Protein AF-A0A2V7B9L6-F1 (afdb_monomer_lite)

Radius of gyration: 15.49 Å; chains: 1; bounding box: 33×44×33 Å

Structure (mmCIF, N/CA/C/O backbone):
data_AF-A0A2V7B9L6-F1
#
_entry.id   AF-A0A2V7B9L6-F1
#
loop_
_atom_site.group_PDB
_atom_site.id
_atom_site.type_symbol
_atom_site.label_atom_id
_atom_site.label_alt_id
_atom_site.label_comp_id
_atom_site.label_asym_id
_atom_site.label_entity_id
_atom_site.label_seq_id
_atom_site.pdbx_PDB_ins_code
_atom_site.Cartn_x
_atom_site.Cartn_y
_atom_site.Cartn_z
_atom_site.occupancy
_atom_site.B_iso_or_equiv
_atom_site.auth_seq_id
_atom_site.auth_comp_id
_atom_site.auth_asym_id
_atom_site.auth_atom_id
_atom_site.pdbx_PDB_model_num
ATOM 1 N N . MET A 1 1 ? 7.028 14.643 16.635 1.00 31.17 1 MET A N 1
ATOM 2 C CA . MET A 1 1 ? 6.546 16.015 16.358 1.00 31.17 1 MET A CA 1
ATOM 3 C C . MET A 1 1 ? 5.562 15.912 15.204 1.00 31.17 1 MET A C 1
ATOM 5 O O . MET A 1 1 ? 5.960 15.459 14.144 1.00 31.17 1 MET A O 1
ATOM 9 N N . VAL A 1 2 ? 4.278 16.209 15.433 1.00 27.73 2 VAL A N 1
ATOM 10 C CA . VAL A 1 2 ? 3.244 16.197 14.384 1.00 27.73 2 VAL A CA 1
ATOM 11 C C . VAL A 1 2 ? 3.430 17.450 13.542 1.00 27.73 2 VAL A C 1
ATOM 13 O O . VAL A 1 2 ? 3.158 18.556 14.004 1.00 27.73 2 VAL A O 1
ATOM 16 N N . THR A 1 3 ? 3.926 17.295 12.322 1.00 33.50 3 THR A N 1
ATOM 17 C CA . THR A 1 3 ? 4.026 18.402 11.372 1.00 33.50 3 THR A CA 1
ATOM 18 C C . THR A 1 3 ? 2.700 18.470 10.628 1.00 33.50 3 THR A C 1
ATOM 20 O O . THR A 1 3 ? 2.475 17.746 9.663 1.00 33.50 3 THR A O 1
ATOM 23 N N . SER A 1 4 ? 1.777 19.305 11.106 1.00 33.12 4 SER A N 1
ATOM 24 C CA . SER A 1 4 ? 0.535 19.605 10.396 1.00 33.12 4 SER A CA 1
ATOM 25 C C . SER A 1 4 ? 0.874 20.290 9.071 1.00 33.12 4 SER A C 1
ATOM 27 O O . SER A 1 4 ? 1.157 21.489 9.044 1.00 33.12 4 SER A O 1
ATOM 29 N N . LYS A 1 5 ? 0.884 19.537 7.972 1.00 43.19 5 LYS A N 1
ATOM 30 C CA . LYS A 1 5 ? 0.908 20.108 6.629 1.00 43.19 5 LYS A CA 1
ATOM 31 C C . LYS A 1 5 ? -0.485 19.978 6.037 1.00 43.19 5 LYS A C 1
ATOM 33 O O . LYS A 1 5 ? -1.039 18.890 5.962 1.00 43.19 5 LYS A O 1
ATOM 38 N N . THR A 1 6 ? -1.020 21.145 5.705 1.00 40.19 6 THR A N 1
ATOM 39 C CA . THR A 1 6 ? -2.166 21.445 4.848 1.00 40.19 6 THR A CA 1
ATOM 40 C C . THR A 1 6 ? -2.413 20.374 3.789 1.00 40.19 6 THR A C 1
ATOM 42 O O . THR A 1 6 ? -1.446 19.791 3.298 1.00 40.19 6 THR A O 1
ATOM 45 N N . ASP A 1 7 ? -3.678 20.196 3.382 1.00 44.94 7 ASP A N 1
ATOM 46 C CA . ASP A 1 7 ? -4.032 19.572 2.100 1.00 44.94 7 ASP A CA 1
ATOM 47 C C . ASP A 1 7 ? -2.939 19.838 1.065 1.00 44.94 7 ASP A C 1
ATOM 49 O O . ASP A 1 7 ? -2.610 21.003 0.805 1.00 44.94 7 ASP A O 1
ATOM 53 N N . ILE A 1 8 ? -2.350 18.779 0.502 1.00 55.72 8 ILE A N 1
ATOM 54 C CA . ILE A 1 8 ? -1.379 18.939 -0.578 1.00 55.72 8 ILE A CA 1
ATOM 55 C C . ILE A 1 8 ? -2.190 19.321 -1.815 1.00 55.72 8 ILE A C 1
ATOM 57 O O . ILE A 1 8 ? -2.593 18.472 -2.607 1.00 55.72 8 ILE A O 1
ATOM 61 N N . GLN A 1 9 ? -2.527 20.607 -1.923 1.00 52.62 9 GLN A N 1
ATOM 62 C CA . GLN A 1 9 ? -3.337 21.133 -3.011 1.00 52.62 9 GLN A CA 1
ATOM 63 C C . GLN A 1 9 ? -2.706 20.735 -4.349 1.00 52.62 9 GLN A C 1
ATOM 65 O O . GLN A 1 9 ? -1.541 21.030 -4.607 1.00 52.62 9 GLN A O 1
ATOM 70 N N . GLY A 1 10 ? -3.485 20.048 -5.188 1.00 58.06 10 GLY A N 1
ATOM 71 C CA . GLY A 1 10 ? -3.044 19.573 -6.500 1.00 58.06 10 GLY A CA 1
ATOM 72 C C . GLY A 1 10 ? -2.394 18.182 -6.532 1.00 58.06 10 GLY A C 1
ATOM 73 O O . GLY A 1 10 ? -1.987 17.767 -7.615 1.00 58.06 10 GLY A O 1
ATOM 74 N N . ALA A 1 11 ? -2.307 17.457 -5.411 1.00 68.69 11 ALA A N 1
ATOM 75 C CA . ALA A 1 11 ? -1.877 16.055 -5.393 1.00 68.69 11 ALA A CA 1
ATOM 76 C C . ALA A 1 11 ? -3.013 15.102 -5.801 1.00 68.69 11 ALA A C 1
ATOM 78 O O . ALA A 1 11 ? -4.164 15.299 -5.405 1.00 68.69 11 ALA A O 1
ATOM 79 N N . ASP A 1 12 ? -2.685 14.046 -6.550 1.00 75.25 12 ASP A N 1
ATOM 80 C CA . ASP A 1 12 ? -3.648 12.972 -6.812 1.00 75.25 12 ASP A CA 1
ATOM 81 C C . ASP A 1 12 ? -3.757 12.082 -5.572 1.00 75.25 12 ASP A C 1
ATOM 83 O O . ASP A 1 12 ? -2.763 11.819 -4.890 1.00 75.25 12 ASP A O 1
ATOM 87 N N . LYS A 1 13 ? -4.973 11.623 -5.274 1.00 80.12 13 LYS A N 1
ATOM 88 C CA . LYS A 1 13 ? -5.278 10.860 -4.065 1.00 80.12 13 LYS A CA 1
ATOM 89 C C . LYS A 1 13 ? -5.793 9.472 -4.414 1.00 80.12 13 LYS A C 1
ATOM 91 O O . LYS A 1 13 ? -6.747 9.330 -5.178 1.00 80.12 13 LYS A O 1
ATOM 96 N N . ILE A 1 14 ? -5.208 8.469 -3.771 1.00 86.19 14 ILE A N 1
ATOM 97 C CA . ILE A 1 14 ? -5.568 7.061 -3.911 1.00 86.19 14 ILE A CA 1
ATOM 98 C C . ILE A 1 14 ? -5.928 6.533 -2.523 1.00 86.19 14 ILE A C 1
ATOM 100 O O . ILE A 1 14 ? -5.170 6.735 -1.578 1.00 86.19 14 ILE A O 1
ATOM 104 N N . ARG A 1 15 ? -7.083 5.885 -2.375 1.00 86.00 15 ARG A N 1
ATOM 105 C CA . ARG A 1 15 ? -7.538 5.278 -1.112 1.00 86.00 15 ARG A CA 1
ATOM 106 C C . ARG A 1 15 ? -7.476 3.762 -1.212 1.00 86.00 15 ARG A C 1
ATOM 108 O O . ARG A 1 15 ? -7.571 3.236 -2.309 1.00 86.00 15 ARG A O 1
ATOM 115 N N . GLY A 1 16 ? -7.359 3.038 -0.111 1.00 87.12 16 GLY A N 1
ATOM 116 C CA . GLY A 1 16 ? -7.247 1.593 -0.195 1.00 87.12 16 GLY A CA 1
ATOM 117 C C . GLY A 1 16 ? -7.081 0.882 1.131 1.00 87.12 16 GLY A C 1
ATOM 118 O O . GLY A 1 16 ? -7.401 1.404 2.191 1.00 87.12 16 GLY A O 1
ATOM 119 N N . SER A 1 17 ? -6.563 -0.332 1.049 1.00 86.44 17 SER A N 1
ATOM 120 C CA . SER A 1 17 ? -6.174 -1.151 2.192 1.00 86.44 17 SER A CA 1
ATOM 121 C C . SER A 1 17 ? -4.930 -1.965 1.854 1.00 86.44 17 SER A C 1
ATOM 123 O O . SER A 1 17 ? -4.613 -2.176 0.679 1.00 86.44 17 SER A O 1
ATOM 125 N N . GLY A 1 18 ? -4.219 -2.410 2.884 1.00 86.00 18 GLY A N 1
ATOM 126 C CA . GLY A 1 18 ? -3.034 -3.247 2.742 1.00 86.00 18 GLY A CA 1
ATOM 127 C C . GLY A 1 18 ? -3.051 -4.430 3.700 1.00 86.00 18 GLY A C 1
ATOM 128 O O . GLY A 1 18 ? -3.570 -4.330 4.807 1.00 86.00 18 GLY A O 1
ATOM 129 N N . VAL A 1 19 ? -2.455 -5.542 3.286 1.00 87.38 19 VAL A N 1
ATOM 130 C CA . VAL A 1 19 ? -2.084 -6.657 4.164 1.00 87.38 19 VAL A CA 1
ATOM 131 C C . VAL A 1 19 ? -0.584 -6.845 4.045 1.00 87.38 19 VAL A C 1
ATOM 133 O O . VAL A 1 19 ? -0.077 -6.962 2.930 1.00 87.38 19 VAL A O 1
ATOM 136 N N . ILE A 1 20 ? 0.105 -6.871 5.181 1.00 88.00 20 ILE A N 1
ATOM 137 C CA . ILE A 1 20 ? 1.548 -7.094 5.276 1.00 88.00 20 ILE A CA 1
ATOM 138 C C . ILE A 1 20 ? 1.775 -8.392 6.045 1.00 88.00 20 ILE A C 1
ATOM 140 O O . ILE A 1 20 ? 1.179 -8.603 7.101 1.00 88.00 20 ILE A O 1
ATOM 144 N N . VAL A 1 21 ? 2.645 -9.252 5.525 1.00 89.44 21 VAL A N 1
ATOM 145 C CA . VAL A 1 21 ? 3.089 -10.490 6.166 1.00 89.44 21 VAL A CA 1
ATOM 146 C C . VAL A 1 21 ? 4.596 -10.412 6.369 1.00 89.44 21 VAL A C 1
ATOM 148 O O . VAL A 1 21 ? 5.359 -10.422 5.406 1.00 89.44 21 VAL A O 1
ATOM 151 N N . LEU A 1 22 ? 5.021 -10.348 7.627 1.00 89.50 22 LEU A N 1
ATOM 152 C CA . LEU A 1 22 ? 6.418 -10.419 8.033 1.00 89.50 22 LEU A CA 1
ATOM 153 C C . LEU A 1 22 ? 6.823 -11.888 8.198 1.00 89.50 22 LEU A C 1
ATOM 155 O O . LEU A 1 22 ? 6.256 -12.608 9.024 1.00 89.50 22 LEU A O 1
ATOM 159 N N . LYS A 1 23 ? 7.800 -12.335 7.408 1.00 90.50 23 LYS A N 1
ATOM 160 C CA . LYS A 1 23 ? 8.297 -13.716 7.402 1.00 90.50 23 LYS A CA 1
ATOM 161 C C . LYS A 1 23 ? 9.403 -13.918 8.425 1.00 90.50 23 LYS A C 1
ATOM 163 O O . LYS A 1 23 ? 10.380 -13.159 8.433 1.00 90.50 23 LYS A O 1
ATOM 168 N N . ASN A 1 24 ? 9.300 -14.995 9.206 1.00 88.75 24 ASN A N 1
ATOM 169 C CA . ASN A 1 24 ? 10.233 -15.321 10.291 1.00 88.75 24 ASN A CA 1
ATOM 170 C C . ASN A 1 24 ? 10.403 -14.146 11.272 1.00 88.75 24 ASN A C 1
ATOM 172 O O . ASN A 1 24 ? 11.525 -13.742 11.574 1.00 88.75 24 ASN A O 1
ATOM 176 N N . PHE A 1 25 ? 9.288 -13.545 11.695 1.00 86.00 25 PHE A N 1
ATOM 177 C CA . PHE A 1 25 ? 9.312 -12.379 12.573 1.00 86.00 25 PHE A CA 1
ATOM 178 C C . PHE A 1 25 ? 9.566 -12.783 14.029 1.00 86.00 25 PHE A C 1
ATOM 180 O O . PHE A 1 25 ? 8.828 -13.594 14.583 1.00 86.00 25 PHE A O 1
ATOM 187 N N . ASP A 1 26 ? 10.585 -12.197 14.658 1.00 83.38 26 ASP A N 1
ATOM 188 C CA . ASP A 1 26 ? 10.969 -12.495 16.049 1.00 83.38 26 ASP A CA 1
ATOM 189 C C . ASP A 1 26 ? 10.477 -11.457 17.077 1.00 83.38 26 ASP A C 1
ATOM 191 O O . ASP A 1 26 ? 10.794 -11.552 18.263 1.00 83.38 26 ASP A O 1
ATOM 195 N N . GLY A 1 27 ? 9.700 -10.464 16.631 1.00 77.19 27 GLY A N 1
ATOM 196 C CA . GLY A 1 27 ? 9.267 -9.319 17.438 1.00 77.19 27 GLY A CA 1
ATOM 197 C C . GLY A 1 27 ? 10.007 -8.019 17.111 1.00 77.19 27 GLY A C 1
ATOM 198 O O . GLY A 1 27 ? 9.495 -6.941 17.406 1.00 77.19 27 GLY A O 1
ATOM 199 N N . THR A 1 28 ? 11.172 -8.105 16.467 1.00 80.00 28 THR A N 1
ATOM 200 C CA . THR A 1 28 ? 11.993 -6.943 16.082 1.00 80.00 28 THR A CA 1
ATOM 201 C C . THR A 1 28 ? 12.590 -7.043 14.681 1.00 80.00 28 THR A C 1
ATOM 203 O O . THR A 1 28 ? 12.798 -6.019 14.039 1.00 80.00 28 THR A O 1
ATOM 206 N N . ASN A 1 29 ? 12.825 -8.253 14.179 1.00 85.38 29 ASN A N 1
ATOM 207 C CA . ASN A 1 29 ? 13.404 -8.515 12.867 1.00 85.38 29 ASN A CA 1
ATOM 208 C C . ASN A 1 29 ? 12.483 -9.414 12.054 1.00 85.38 29 ASN A C 1
ATOM 210 O O . ASN A 1 29 ? 11.849 -10.311 12.605 1.00 85.38 29 ASN A O 1
ATOM 214 N N . ALA A 1 30 ? 12.469 -9.213 10.738 1.00 90.75 30 ALA A N 1
ATOM 215 C CA . ALA A 1 30 ? 11.858 -10.117 9.772 1.00 90.75 30 ALA A CA 1
ATOM 216 C C . ALA A 1 30 ? 12.834 -10.378 8.621 1.00 90.75 30 ALA A C 1
ATOM 218 O O . ALA A 1 30 ? 13.625 -9.514 8.249 1.00 90.75 30 ALA A O 1
ATOM 219 N N . THR A 1 31 ? 12.753 -11.566 8.028 1.00 93.38 31 THR A N 1
ATOM 220 C CA . THR A 1 31 ? 13.563 -11.924 6.846 1.00 93.38 31 THR A CA 1
ATOM 221 C C . THR A 1 31 ? 13.001 -11.338 5.552 1.00 93.38 31 THR A C 1
ATOM 223 O O . THR A 1 31 ? 13.753 -11.020 4.631 1.00 93.38 31 THR A O 1
ATOM 226 N N . SER A 1 32 ? 11.682 -11.154 5.483 1.00 93.44 32 SER A N 1
ATOM 227 C CA . SER A 1 32 ? 11.017 -10.417 4.410 1.00 93.44 32 SER A CA 1
ATOM 228 C C . SER A 1 32 ? 9.667 -9.857 4.860 1.00 93.44 32 SER A C 1
ATOM 230 O O . SER A 1 32 ? 9.087 -10.327 5.842 1.00 93.44 32 SER A O 1
ATOM 232 N N . ALA A 1 33 ? 9.169 -8.861 4.127 1.00 91.81 33 ALA A N 1
ATOM 233 C CA . ALA A 1 33 ? 7.792 -8.382 4.182 1.00 91.81 33 ALA A CA 1
ATOM 234 C C . ALA A 1 33 ? 7.116 -8.607 2.828 1.00 91.81 33 ALA A C 1
ATOM 236 O O . ALA A 1 33 ? 7.470 -7.957 1.845 1.00 91.81 33 ALA A O 1
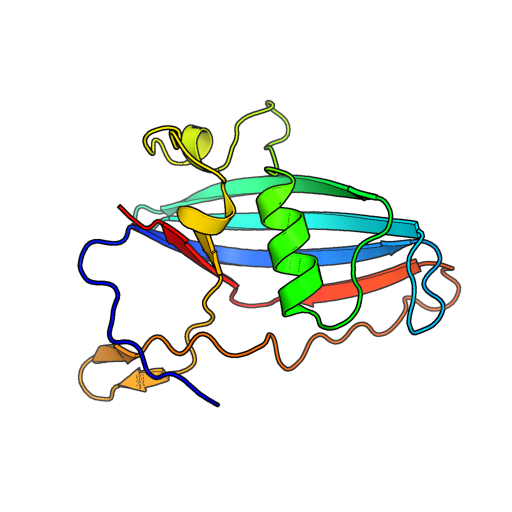ATOM 237 N N . ASP A 1 34 ? 6.116 -9.483 2.790 1.00 92.12 34 ASP A N 1
ATOM 238 C CA . ASP A 1 34 ? 5.222 -9.619 1.643 1.00 92.12 34 ASP A CA 1
ATOM 239 C C . ASP A 1 34 ? 4.021 -8.697 1.838 1.00 92.12 34 ASP A C 1
ATOM 241 O O . ASP A 1 34 ? 3.376 -8.724 2.888 1.00 92.12 34 ASP A O 1
ATOM 245 N N . ALA A 1 35 ? 3.681 -7.903 0.828 1.00 90.94 35 ALA A N 1
ATOM 246 C CA . ALA A 1 35 ? 2.549 -6.990 0.903 1.00 90.94 35 ALA A CA 1
ATOM 247 C C . ALA A 1 35 ? 1.562 -7.207 -0.242 1.00 90.94 35 ALA A C 1
ATOM 249 O O . ALA A 1 35 ? 1.944 -7.392 -1.398 1.00 90.94 35 ALA A O 1
ATOM 250 N N . 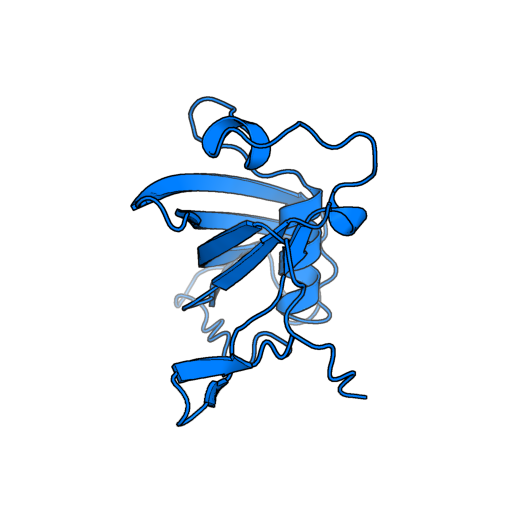THR A 1 36 ? 0.272 -7.135 0.083 1.00 93.38 36 THR A N 1
ATOM 251 C CA . THR A 1 36 ? -0.819 -7.001 -0.886 1.00 93.38 36 THR A CA 1
ATOM 252 C C . THR A 1 36 ? -1.551 -5.696 -0.621 1.00 93.38 36 THR A C 1
ATOM 254 O O . THR A 1 36 ? -2.080 -5.495 0.469 1.00 93.38 36 THR A O 1
ATOM 257 N N . LEU A 1 37 ? -1.608 -4.820 -1.620 1.00 92.12 37 LEU A N 1
ATOM 258 C CA . LEU A 1 37 ? -2.268 -3.519 -1.546 1.00 92.12 37 LEU A CA 1
ATOM 259 C C . LEU A 1 37 ? -3.466 -3.510 -2.484 1.00 92.12 37 LEU A C 1
ATOM 261 O O . LEU A 1 37 ? -3.322 -3.852 -3.651 1.00 92.12 37 LEU A O 1
ATOM 265 N N . THR A 1 38 ? -4.630 -3.084 -2.012 1.00 93.50 38 THR A N 1
ATOM 266 C CA . THR A 1 38 ? -5.793 -2.819 -2.867 1.00 93.50 38 THR A CA 1
ATOM 267 C C . THR A 1 38 ? -6.077 -1.334 -2.832 1.00 93.50 38 THR A C 1
ATOM 269 O O . THR A 1 38 ? -6.406 -0.798 -1.779 1.00 93.50 38 THR A O 1
ATOM 272 N N . LEU A 1 39 ? -5.916 -0.673 -3.973 1.00 92.06 39 LEU A N 1
ATOM 273 C CA . LEU A 1 39 ? -5.946 0.776 -4.109 1.00 92.06 39 LEU A CA 1
ATOM 274 C C . LEU A 1 39 ? -7.033 1.201 -5.099 1.00 92.06 39 LEU A C 1
ATOM 276 O O . LEU A 1 39 ? -7.247 0.528 -6.104 1.00 92.06 39 LEU A O 1
ATOM 280 N N . THR A 1 40 ? -7.664 2.340 -4.840 1.00 90.75 40 THR A N 1
ATOM 281 C CA . THR A 1 40 ? -8.777 2.904 -5.602 1.00 90.75 40 THR A CA 1
ATOM 282 C C . THR A 1 40 ? -8.609 4.417 -5.758 1.00 90.75 40 THR A C 1
ATOM 284 O O . THR A 1 40 ? -8.444 5.139 -4.770 1.00 90.75 40 THR A O 1
ATOM 287 N N . SER A 1 41 ? -8.653 4.915 -6.993 1.00 86.88 4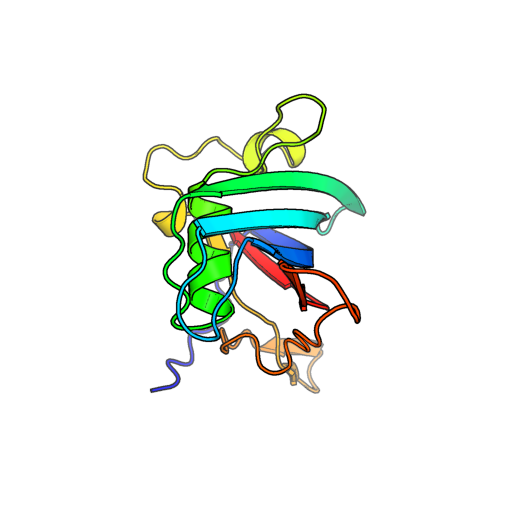1 SER A N 1
ATOM 288 C CA . SER A 1 41 ? -8.619 6.349 -7.314 1.00 86.88 41 SER A CA 1
ATOM 289 C C . SER A 1 41 ? -10.003 6.999 -7.204 1.00 86.88 41 SER A C 1
ATOM 291 O O . SER A 1 41 ? -11.030 6.333 -7.079 1.00 86.88 41 SER A O 1
ATOM 293 N N . ALA A 1 42 ? -10.045 8.334 -7.243 1.00 82.25 42 ALA A N 1
ATOM 294 C CA . ALA A 1 42 ? -11.284 9.106 -7.100 1.00 82.25 42 ALA A CA 1
ATOM 295 C C . ALA A 1 42 ? -12.328 8.847 -8.206 1.00 82.25 42 ALA A C 1
ATOM 297 O O . ALA A 1 42 ? -13.518 9.035 -7.970 1.00 82.25 42 ALA A O 1
ATOM 298 N N . ASP A 1 43 ? -11.893 8.417 -9.392 1.00 84.81 43 ASP A N 1
ATOM 299 C CA . ASP A 1 43 ? -12.756 8.044 -10.521 1.00 84.81 43 ASP A CA 1
ATOM 300 C C . ASP A 1 43 ? -13.318 6.611 -10.421 1.00 84.81 43 ASP A C 1
ATOM 302 O O . ASP A 1 43 ? -14.106 6.199 -11.270 1.00 84.81 43 ASP A O 1
ATOM 306 N N . GLY A 1 44 ? -12.945 5.864 -9.376 1.00 86.12 44 GLY A N 1
ATOM 307 C CA . GLY A 1 44 ? -13.416 4.505 -9.119 1.00 86.12 44 GLY A CA 1
ATOM 308 C C . GLY A 1 44 ? -12.556 3.397 -9.727 1.00 86.12 44 GLY A C 1
ATOM 309 O O . GLY A 1 44 ? -12.901 2.229 -9.560 1.00 86.12 44 GLY A O 1
ATOM 310 N N . THR A 1 45 ? -11.438 3.712 -10.391 1.00 90.75 45 THR A N 1
ATOM 311 C CA . THR A 1 45 ? -10.493 2.675 -10.837 1.00 90.75 45 THR A CA 1
ATOM 312 C C . THR A 1 45 ? -9.901 1.972 -9.618 1.00 90.75 45 THR A C 1
ATOM 314 O O . THR A 1 45 ? -9.387 2.638 -8.723 1.00 90.75 45 THR A O 1
ATOM 317 N N . THR A 1 46 ? -9.943 0.637 -9.580 1.00 95.06 46 THR A N 1
ATOM 318 C CA . THR A 1 46 ? -9.369 -0.184 -8.501 1.00 95.06 46 THR A CA 1
ATOM 319 C C . THR A 1 46 ? -8.300 -1.119 -9.052 1.00 95.06 46 THR A C 1
ATOM 321 O O . THR A 1 46 ? -8.502 -1.763 -10.081 1.00 95.06 46 THR A O 1
ATOM 324 N N . ALA A 1 47 ? -7.178 -1.239 -8.344 1.00 95.50 47 ALA A N 1
ATOM 325 C CA . ALA A 1 47 ? -6.094 -2.150 -8.681 1.00 95.50 47 ALA A CA 1
ATOM 326 C C . ALA A 1 47 ? -5.499 -2.807 -7.428 1.00 95.50 47 ALA A C 1
ATOM 328 O O . ALA A 1 47 ? -5.401 -2.193 -6.362 1.00 95.50 47 ALA A O 1
ATOM 329 N N . THR A 1 48 ? -5.081 -4.065 -7.576 1.00 96.50 48 THR A N 1
ATOM 330 C CA . THR A 1 48 ? -4.398 -4.824 -6.524 1.00 96.50 48 THR A CA 1
ATOM 331 C C . THR A 1 48 ? -2.936 -5.014 -6.890 1.00 96.50 48 THR A C 1
ATOM 333 O O . THR A 1 48 ? -2.627 -5.557 -7.952 1.00 96.50 48 THR A O 1
ATOM 336 N N . PHE A 1 49 ? -2.049 -4.615 -5.987 1.00 96.25 49 PHE A N 1
ATOM 337 C CA . PHE A 1 49 ? -0.604 -4.661 -6.142 1.00 96.25 49 PHE A CA 1
ATOM 338 C C . PHE A 1 49 ? 0.016 -5.620 -5.139 1.00 96.25 49 PHE A C 1
ATOM 340 O O . PHE A 1 49 ? -0.513 -5.817 -4.043 1.00 96.25 49 PHE A O 1
ATOM 347 N N . ARG A 1 50 ? 1.148 -6.209 -5.514 1.00 96.06 50 ARG A N 1
ATOM 348 C CA . ARG A 1 50 ? 1.940 -7.082 -4.654 1.00 96.06 50 ARG A CA 1
ATOM 349 C C . ARG A 1 50 ? 3.412 -6.727 -4.748 1.00 96.06 50 ARG A C 1
ATOM 351 O O . ARG A 1 50 ? 3.881 -6.285 -5.797 1.00 96.06 50 ARG A O 1
ATOM 358 N N . THR A 1 51 ? 4.125 -6.939 -3.654 1.00 94.69 51 THR A N 1
ATOM 359 C CA . THR A 1 51 ? 5.586 -6.858 -3.610 1.00 94.69 51 THR A CA 1
ATOM 360 C C . THR A 1 51 ? 6.132 -7.663 -2.438 1.00 94.69 51 THR A C 1
ATOM 362 O O . THR A 1 51 ? 5.372 -8.070 -1.557 1.00 94.69 51 THR A O 1
ATOM 365 N N . SER A 1 52 ? 7.445 -7.868 -2.449 1.00 93.75 52 SER A N 1
ATOM 366 C CA . SER A 1 52 ? 8.216 -8.466 -1.366 1.00 93.75 52 SER A CA 1
ATOM 367 C C . SER A 1 52 ? 9.446 -7.602 -1.107 1.00 93.75 52 SER A C 1
ATOM 369 O O . SER A 1 52 ? 10.225 -7.348 -2.026 1.00 93.75 52 SER A O 1
ATOM 371 N N . VAL A 1 53 ? 9.656 -7.217 0.148 1.00 93.25 53 VAL A N 1
ATOM 372 C CA . VAL A 1 53 ? 10.849 -6.494 0.606 1.00 93.25 53 VAL A CA 1
ATOM 373 C C . VAL A 1 53 ? 11.738 -7.454 1.400 1.00 93.25 53 VAL A C 1
ATOM 375 O O . VAL A 1 53 ? 11.265 -8.020 2.387 1.00 93.25 53 VAL A O 1
ATOM 378 N N . PRO A 1 54 ? 13.002 -7.685 1.009 1.00 94.38 54 PRO A N 1
ATOM 379 C CA . PRO A 1 54 ? 13.932 -8.477 1.809 1.00 94.38 54 PRO A CA 1
ATOM 380 C C . PRO A 1 54 ? 14.474 -7.667 2.997 1.00 94.38 54 PRO A C 1
ATOM 382 O O . PRO A 1 54 ? 14.894 -6.529 2.818 1.00 94.38 54 PRO A O 1
ATOM 385 N N . ASN A 1 55 ? 14.538 -8.284 4.181 1.00 93.00 55 ASN A N 1
ATOM 386 C CA . ASN A 1 55 ? 15.069 -7.706 5.429 1.00 93.00 55 ASN A CA 1
ATOM 387 C C . ASN A 1 55 ? 14.533 -6.294 5.757 1.00 93.00 55 ASN A C 1
ATOM 389 O O . ASN A 1 55 ? 15.328 -5.353 5.861 1.00 93.00 55 ASN A O 1
ATOM 393 N N . PRO A 1 56 ? 13.207 -6.131 5.906 1.00 90.25 56 PRO A N 1
ATOM 394 C CA . PRO A 1 56 ? 12.608 -4.820 6.112 1.00 90.25 56 PRO A CA 1
ATOM 395 C C . PRO A 1 56 ? 12.998 -4.197 7.459 1.00 90.25 56 PRO A C 1
ATOM 397 O O . PRO A 1 56 ? 13.183 -4.914 8.449 1.00 90.25 56 PRO A O 1
ATOM 400 N N . GLN A 1 57 ? 13.063 -2.866 7.543 1.00 86.19 57 GLN A N 1
ATOM 401 C CA . GLN A 1 57 ? 13.225 -2.167 8.820 1.00 86.19 57 GLN A CA 1
ATOM 402 C C . GLN A 1 57 ? 11.908 -2.185 9.608 1.00 86.19 57 GLN A C 1
ATOM 404 O O . GLN A 1 57 ? 11.022 -1.347 9.435 1.00 86.19 57 GLN A O 1
ATOM 409 N N . VAL A 1 58 ? 11.779 -3.128 10.545 1.00 83.00 58 VAL A N 1
ATOM 410 C CA . VAL A 1 58 ? 10.575 -3.274 11.382 1.00 83.00 58 VAL A CA 1
ATOM 411 C C . VAL A 1 58 ? 10.615 -2.340 12.602 1.00 83.00 58 VAL A C 1
ATOM 413 O O . VAL A 1 58 ? 10.486 -2.758 13.748 1.00 83.00 58 VAL A O 1
ATOM 416 N N . VAL A 1 59 ? 10.801 -1.039 12.360 1.00 80.25 59 VAL A N 1
ATOM 417 C CA . VAL A 1 59 ? 10.738 -0.002 13.412 1.00 80.25 59 VAL A CA 1
ATOM 418 C C . VAL A 1 59 ? 9.288 0.393 13.691 1.00 80.25 59 VAL A C 1
ATOM 420 O O . VAL A 1 59 ? 8.901 0.652 14.831 1.00 80.25 59 VAL A O 1
ATOM 423 N N . SER A 1 60 ? 8.470 0.445 12.639 1.00 76.00 60 SER A N 1
ATOM 424 C CA . SER A 1 60 ? 7.041 0.711 12.730 1.00 76.00 60 SER A CA 1
ATOM 425 C C . SER A 1 60 ? 6.302 0.174 11.506 1.00 76.00 60 SER A C 1
ATOM 427 O O . SER A 1 60 ? 6.891 -0.101 10.465 1.00 76.00 60 SER A O 1
ATOM 429 N N . ALA A 1 61 ? 4.982 0.091 11.629 1.00 74.25 61 ALA A N 1
ATOM 430 C CA . ALA A 1 61 ? 4.062 -0.172 10.531 1.00 74.25 61 ALA A CA 1
ATOM 431 C C . ALA A 1 61 ? 4.268 0.746 9.314 1.00 74.25 61 ALA A C 1
ATOM 433 O O . ALA A 1 61 ? 4.206 0.308 8.168 1.00 74.25 61 ALA A O 1
ATOM 434 N N . GLU A 1 62 ? 4.469 2.034 9.591 1.00 74.81 62 GLU A N 1
ATOM 435 C CA . GLU A 1 62 ? 4.652 3.075 8.585 1.00 74.81 62 GLU A CA 1
ATOM 436 C C . GLU A 1 62 ? 5.962 2.864 7.831 1.00 74.81 62 GLU A C 1
ATOM 438 O O . GLU A 1 62 ? 5.957 2.907 6.608 1.00 74.81 62 GLU A O 1
ATOM 443 N N . GLU A 1 63 ? 7.036 2.536 8.551 1.00 79.56 63 GLU A N 1
ATOM 444 C CA . GLU A 1 63 ? 8.350 2.282 7.956 1.00 79.56 63 GLU A CA 1
ATOM 445 C C . GLU A 1 63 ? 8.309 1.085 7.000 1.00 79.56 63 GLU A C 1
ATOM 447 O O . GLU A 1 63 ? 8.675 1.209 5.834 1.00 79.56 63 GLU A O 1
ATOM 452 N N . VAL A 1 64 ? 7.743 -0.044 7.446 1.00 82.94 64 VAL A N 1
ATOM 453 C CA . VAL A 1 64 ? 7.585 -1.237 6.597 1.00 82.94 64 VAL A CA 1
ATOM 454 C C . VAL A 1 64 ? 6.734 -0.923 5.363 1.00 82.94 64 VAL A C 1
ATOM 456 O O . VAL A 1 64 ? 7.018 -1.396 4.264 1.00 82.94 64 VAL A O 1
ATOM 459 N N . MET A 1 65 ? 5.684 -0.113 5.515 1.00 81.88 65 MET A N 1
ATOM 460 C CA . MET A 1 65 ? 4.825 0.264 4.396 1.00 81.88 65 MET A CA 1
ATOM 461 C C . MET A 1 65 ? 5.519 1.229 3.417 1.00 81.88 65 MET A C 1
ATOM 463 O O . MET A 1 65 ? 5.295 1.124 2.211 1.00 81.88 65 MET A O 1
ATOM 467 N N . CYS A 1 66 ? 6.365 2.143 3.898 1.00 81.00 66 CYS A N 1
ATOM 468 C CA . CYS A 1 66 ? 7.203 2.988 3.047 1.00 81.00 66 CYS A CA 1
ATOM 469 C C . CYS A 1 66 ? 8.161 2.134 2.210 1.00 81.00 66 CYS A C 1
ATOM 471 O O . CYS A 1 66 ? 8.166 2.262 0.989 1.00 81.00 66 CYS A O 1
ATOM 473 N N . GLU A 1 67 ? 8.857 1.177 2.829 1.00 86.69 67 GLU A N 1
ATOM 474 C CA . GLU A 1 67 ? 9.729 0.250 2.099 1.00 86.69 67 GLU A CA 1
ATOM 475 C C . GLU A 1 67 ? 8.967 -0.585 1.058 1.00 86.69 67 GLU A C 1
ATOM 477 O O . GLU A 1 67 ? 9.453 -0.816 -0.049 1.00 86.69 67 GLU A O 1
ATOM 482 N N . VAL A 1 68 ? 7.738 -1.009 1.377 1.00 89.00 68 VAL A N 1
ATOM 483 C CA . VAL A 1 68 ? 6.843 -1.696 0.434 1.00 89.00 68 VAL A CA 1
ATOM 484 C C . VAL A 1 68 ? 6.514 -0.815 -0.773 1.00 89.00 68 VAL A C 1
ATOM 486 O O . VAL A 1 68 ? 6.486 -1.315 -1.897 1.00 89.00 68 VAL A O 1
ATOM 489 N N . LEU A 1 69 ? 6.247 0.478 -0.576 1.00 86.94 69 LEU A N 1
ATOM 490 C CA . LEU A 1 69 ? 5.987 1.403 -1.683 1.00 86.94 69 LEU A CA 1
ATOM 491 C C . LEU A 1 69 ? 7.247 1.649 -2.520 1.00 86.94 69 LEU A C 1
ATOM 493 O O . LEU A 1 69 ? 7.156 1.660 -3.750 1.00 86.94 69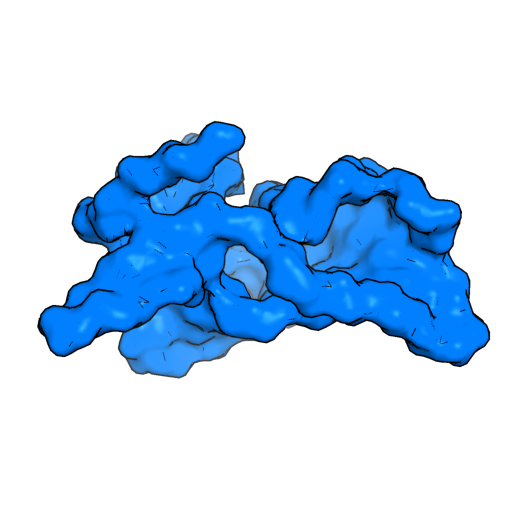 LEU A O 1
ATOM 497 N N . ASP A 1 70 ? 8.407 1.771 -1.877 1.00 85.88 70 ASP A N 1
ATOM 498 C CA . ASP A 1 70 ? 9.701 1.970 -2.539 1.00 85.88 70 ASP A CA 1
ATOM 499 C C . ASP A 1 70 ? 10.148 0.758 -3.352 1.00 85.88 70 ASP A C 1
ATOM 501 O O . ASP A 1 70 ? 10.745 0.906 -4.421 1.00 85.88 70 ASP A O 1
ATOM 505 N N . ALA A 1 71 ? 9.760 -0.445 -2.925 1.00 89.06 71 ALA A N 1
ATOM 506 C CA . ALA A 1 71 ? 9.908 -1.669 -3.706 1.00 89.06 71 ALA A CA 1
ATOM 507 C C . ALA A 1 71 ? 9.013 -1.714 -4.962 1.00 89.06 71 ALA A C 1
ATOM 509 O O . ALA A 1 71 ? 9.015 -2.717 -5.675 1.00 89.06 71 ALA A O 1
ATOM 510 N N . ASN A 1 72 ? 8.267 -0.640 -5.251 1.00 88.62 72 ASN A N 1
ATOM 511 C CA . ASN A 1 72 ? 7.477 -0.427 -6.460 1.00 88.62 72 ASN A CA 1
ATOM 512 C C . ASN A 1 72 ? 6.506 -1.584 -6.755 1.00 88.62 72 ASN A C 1
ATOM 514 O O . ASN A 1 72 ? 6.702 -2.345 -7.710 1.00 88.62 72 ASN A O 1
ATOM 518 N N . PRO A 1 73 ? 5.454 -1.748 -5.939 1.00 92.00 73 PRO A N 1
ATOM 519 C CA . PRO A 1 73 ? 4.568 -2.893 -6.036 1.00 92.00 73 PRO A CA 1
ATOM 520 C C . PRO A 1 73 ? 3.820 -2.896 -7.372 1.00 92.00 73 PRO A C 1
ATOM 522 O O . PRO A 1 73 ? 3.443 -1.849 -7.908 1.00 92.00 73 PRO A O 1
ATOM 525 N N . THR A 1 74 ? 3.585 -4.095 -7.907 1.00 95.88 74 THR A N 1
ATOM 526 C CA . THR A 1 74 ? 2.997 -4.276 -9.242 1.00 95.88 74 THR A CA 1
ATOM 527 C C . THR A 1 74 ? 1.722 -5.108 -9.210 1.00 95.88 74 THR A C 1
ATOM 529 O O . THR A 1 74 ? 1.505 -5.923 -8.311 1.00 95.88 74 THR A O 1
ATOM 532 N N . THR A 1 75 ? 0.842 -4.894 -10.188 1.00 96.31 75 THR A N 1
ATOM 533 C CA . THR A 1 75 ? -0.325 -5.759 -10.407 1.00 96.31 75 THR A CA 1
ATOM 534 C C . THR A 1 75 ? 0.103 -7.139 -10.909 1.00 96.31 75 THR A C 1
ATOM 536 O O . THR A 1 75 ? 1.247 -7.347 -11.308 1.00 96.31 75 THR A O 1
ATOM 539 N N . SER A 1 76 ? -0.825 -8.099 -10.981 1.00 93.62 76 SER A N 1
ATOM 540 C CA . SER A 1 76 ? -0.545 -9.406 -11.604 1.00 93.62 76 SER A CA 1
ATOM 541 C C . SER A 1 76 ? -0.141 -9.312 -13.081 1.00 93.62 76 SER A C 1
ATOM 543 O O . SER A 1 76 ? 0.455 -10.245 -13.606 1.00 93.62 76 SER A O 1
ATOM 545 N N . GLY A 1 77 ? -0.474 -8.204 -13.751 1.00 94.38 77 GLY A N 1
ATOM 546 C CA . GLY A 1 77 ? -0.040 -7.903 -15.116 1.00 94.38 77 GLY A CA 1
ATOM 547 C C . GLY A 1 77 ? 1.292 -7.148 -15.200 1.00 94.38 77 GLY A C 1
ATOM 548 O O . GLY A 1 77 ? 1.676 -6.749 -16.293 1.00 94.38 77 GLY A O 1
ATOM 549 N N . GLY A 1 78 ? 1.973 -6.911 -14.073 1.00 94.12 78 GLY A N 1
ATOM 550 C CA . GLY A 1 78 ? 3.256 -6.204 -14.015 1.00 94.12 78 GLY A CA 1
ATOM 551 C C . GLY A 1 78 ? 3.153 -4.677 -14.067 1.00 94.12 78 GLY A C 1
ATOM 552 O O . GLY A 1 78 ? 4.170 -4.010 -14.235 1.00 94.12 78 GLY A O 1
ATOM 553 N N . GLN A 1 79 ? 1.952 -4.106 -13.929 1.00 95.00 79 GLN A N 1
ATOM 554 C CA . GLN A 1 79 ? 1.783 -2.652 -13.948 1.00 95.00 79 GLN A CA 1
ATOM 555 C C . GLN A 1 79 ? 2.171 -2.041 -12.605 1.00 95.00 79 GLN A C 1
ATOM 557 O O . GLN A 1 79 ? 1.712 -2.510 -11.563 1.00 95.00 79 GLN A O 1
ATOM 562 N N . THR A 1 80 ? 2.951 -0.963 -12.628 1.00 92.31 80 THR A N 1
ATOM 563 C CA . THR A 1 80 ? 3.200 -0.137 -11.436 1.00 92.31 80 THR A CA 1
ATOM 564 C C . THR A 1 80 ? 1.948 0.646 -11.041 1.00 92.31 80 THR A C 1
ATOM 566 O O . THR A 1 80 ? 1.019 0.793 -11.841 1.00 92.31 80 THR A O 1
ATOM 569 N N . ILE A 1 81 ? 1.933 1.215 -9.831 1.00 90.19 81 ILE A N 1
ATOM 570 C CA . ILE A 1 81 ? 0.864 2.129 -9.383 1.00 90.19 81 ILE A CA 1
ATOM 571 C C . ILE A 1 81 ? 0.641 3.250 -10.409 1.00 90.19 81 ILE A C 1
ATOM 573 O O . ILE A 1 81 ? -0.494 3.531 -10.786 1.00 90.19 81 ILE A O 1
ATOM 577 N N . PHE A 1 82 ? 1.715 3.846 -10.930 1.00 89.56 82 PHE A N 1
ATOM 578 C CA . PHE A 1 82 ? 1.616 4.920 -11.920 1.00 89.56 82 PHE A CA 1
ATOM 579 C C . PHE A 1 82 ? 0.934 4.458 -13.207 1.00 89.56 82 PHE A C 1
ATOM 581 O O . PHE A 1 82 ? 0.040 5.132 -13.703 1.00 89.56 82 PHE A O 1
ATOM 588 N N . GLN A 1 83 ? 1.304 3.287 -13.722 1.00 91.62 83 GLN A N 1
ATOM 589 C CA . GLN A 1 83 ? 0.717 2.749 -14.948 1.00 91.62 83 GLN A CA 1
ATOM 590 C C . GLN A 1 83 ? -0.750 2.356 -14.761 1.00 91.62 83 GLN A C 1
ATOM 592 O O . GLN A 1 83 ? -1.579 2.672 -15.611 1.00 91.62 83 GLN A O 1
ATOM 597 N N . ALA A 1 84 ? -1.074 1.695 -13.649 1.00 92.19 84 ALA A N 1
ATOM 598 C CA . ALA A 1 84 ? -2.422 1.217 -13.357 1.00 92.19 84 ALA A CA 1
ATOM 599 C C . ALA A 1 84 ? -3.442 2.360 -13.210 1.00 92.19 84 ALA A C 1
ATOM 601 O O . ALA A 1 84 ? -4.603 2.189 -13.567 1.00 92.19 84 ALA A O 1
ATOM 602 N N . PHE A 1 85 ? -3.002 3.528 -12.731 1.00 89.88 85 PHE A N 1
ATOM 603 C CA . PHE A 1 85 ? -3.845 4.717 -12.568 1.00 89.88 85 PHE A CA 1
ATOM 604 C C . PHE A 1 85 ? -3.594 5.808 -13.624 1.00 89.88 85 PHE A C 1
ATOM 606 O O . PHE A 1 85 ? -4.106 6.918 -13.498 1.00 89.88 85 PHE A O 1
ATOM 613 N N . GLY A 1 86 ? -2.804 5.524 -14.667 1.00 86.62 86 GLY A N 1
ATOM 614 C CA . GLY A 1 86 ? -2.540 6.473 -15.756 1.00 86.62 86 GLY A CA 1
ATOM 615 C C . GLY A 1 86 ? -1.752 7.726 -15.346 1.00 86.62 86 GLY A C 1
ATOM 616 O O . GLY A 1 86 ? -1.828 8.753 -16.022 1.00 86.62 86 GLY A O 1
ATOM 617 N N . PHE A 1 87 ? -0.996 7.670 -14.250 1.00 84.12 87 PHE A N 1
ATOM 618 C CA . PHE A 1 87 ? -0.119 8.757 -13.829 1.00 84.12 87 PHE A CA 1
ATOM 619 C C . PHE A 1 87 ? 1.188 8.767 -14.635 1.00 84.12 87 PHE A C 1
ATOM 621 O O . PHE A 1 87 ? 1.678 7.711 -15.047 1.00 84.12 87 PHE A O 1
ATOM 628 N N . PRO A 1 88 ? 1.817 9.944 -14.815 1.00 80.62 88 PRO A N 1
ATOM 629 C CA . PRO A 1 88 ? 3.175 10.015 -15.335 1.00 80.62 88 PRO A CA 1
ATOM 630 C C . PRO A 1 88 ? 4.123 9.165 -14.486 1.00 80.62 88 PRO A C 1
ATOM 632 O O . PRO A 1 88 ? 4.078 9.213 -13.257 1.00 80.62 88 PRO A O 1
ATOM 635 N N . THR A 1 89 ? 4.987 8.395 -15.147 1.00 81.06 89 THR A N 1
ATOM 636 C CA . THR A 1 89 ? 6.050 7.657 -14.454 1.00 81.06 89 THR A CA 1
ATOM 637 C C . THR A 1 89 ? 7.003 8.661 -13.804 1.00 81.06 89 THR A C 1
ATOM 639 O O . THR A 1 89 ? 7.381 9.636 -14.461 1.00 81.06 89 THR A O 1
ATOM 642 N N . PRO A 1 90 ? 7.386 8.468 -12.535 1.00 75.38 90 PRO A N 1
ATOM 643 C CA . PRO A 1 90 ? 8.258 9.410 -11.860 1.00 75.38 90 PRO A CA 1
ATOM 644 C C . PRO A 1 90 ? 9.662 9.392 -12.457 1.00 75.38 90 PRO A C 1
ATOM 646 O O . PRO A 1 90 ? 10.171 8.354 -12.872 1.00 75.38 90 PRO A O 1
ATOM 649 N N . THR A 1 91 ? 10.298 10.561 -12.482 1.00 77.75 91 THR A N 1
ATOM 650 C CA . THR A 1 91 ? 11.689 10.729 -12.931 1.00 77.75 91 THR A CA 1
ATOM 651 C C . THR A 1 91 ? 12.697 10.651 -11.782 1.00 77.75 91 THR A C 1
ATOM 653 O O . THR A 1 91 ? 13.899 10.713 -12.024 1.00 77.75 91 THR A O 1
ATOM 656 N N . GLY A 1 92 ? 12.219 10.559 -10.538 1.00 72.62 92 GLY A N 1
ATOM 657 C CA . GLY A 1 92 ? 13.021 10.459 -9.321 1.00 72.62 92 GLY A CA 1
ATOM 658 C C . GLY A 1 92 ? 12.626 9.253 -8.460 1.00 72.62 92 GLY A C 1
ATOM 659 O O . GLY A 1 92 ? 11.756 8.476 -8.861 1.00 72.62 92 GLY A O 1
ATOM 660 N N . PRO A 1 93 ? 13.264 9.096 -7.288 1.00 71.06 93 PRO A N 1
ATOM 661 C CA . PRO A 1 93 ? 12.954 8.037 -6.326 1.00 71.06 93 PRO A CA 1
ATOM 662 C C . PRO A 1 93 ? 11.469 8.021 -5.916 1.00 71.06 93 PRO A C 1
ATOM 664 O O . PRO A 1 93 ? 10.833 9.075 -5.840 1.00 71.06 93 PRO A O 1
ATOM 667 N N . ILE A 1 94 ? 10.891 6.836 -5.699 1.00 71.56 94 ILE A N 1
ATOM 668 C CA . ILE A 1 94 ? 9.442 6.671 -5.475 1.00 71.56 94 ILE A CA 1
ATOM 669 C C . ILE A 1 94 ? 8.980 7.345 -4.172 1.00 71.56 94 ILE A C 1
ATOM 671 O O . ILE A 1 94 ? 7.960 8.037 -4.188 1.00 71.56 94 ILE A O 1
ATOM 675 N N . ASP A 1 95 ? 9.759 7.249 -3.098 1.00 65.69 95 ASP A N 1
ATOM 676 C CA . ASP A 1 95 ? 9.594 7.957 -1.817 1.00 65.69 95 ASP A CA 1
ATOM 677 C C . ASP A 1 95 ? 9.469 9.487 -1.954 1.00 65.69 95 ASP A C 1
ATOM 679 O O . ASP A 1 95 ? 8.871 10.163 -1.109 1.00 65.69 95 ASP A O 1
ATOM 683 N N . THR A 1 96 ? 9.998 10.068 -3.036 1.00 63.75 96 THR A N 1
ATOM 684 C CA . THR A 1 96 ? 9.896 11.514 -3.296 1.00 63.75 96 THR A CA 1
ATOM 685 C C . THR A 1 96 ? 8.582 11.927 -3.965 1.00 63.75 96 THR A C 1
ATOM 687 O O . THR A 1 96 ? 8.198 13.097 -3.882 1.00 63.75 96 THR A O 1
ATOM 690 N N . VAL A 1 97 ? 7.866 10.985 -4.589 1.00 68.31 97 VAL A N 1
ATOM 691 C CA . VAL A 1 97 ? 6.653 11.242 -5.389 1.00 68.31 97 VAL A CA 1
ATOM 692 C C . VAL A 1 97 ? 5.394 10.573 -4.842 1.00 68.31 97 VAL A C 1
ATOM 694 O O . VAL A 1 97 ? 4.299 11.067 -5.105 1.00 68.31 97 VAL A O 1
ATOM 697 N N . LEU A 1 98 ? 5.507 9.489 -4.076 1.00 69.25 98 LEU A N 1
ATOM 698 C CA . LEU A 1 98 ? 4.402 8.880 -3.344 1.00 69.25 98 LEU A CA 1
ATOM 699 C C . LEU A 1 98 ? 4.598 9.144 -1.858 1.00 69.25 98 LEU A C 1
ATOM 701 O O . LEU A 1 98 ? 5.606 8.770 -1.273 1.00 69.25 98 LEU A O 1
ATOM 705 N N . LYS A 1 99 ? 3.606 9.775 -1.233 1.00 70.06 99 LYS A N 1
ATOM 706 C CA . LYS A 1 99 ? 3.554 9.937 0.217 1.00 70.06 99 LYS A CA 1
ATOM 707 C C . LYS A 1 99 ? 2.392 9.163 0.788 1.00 70.06 99 LYS A C 1
ATOM 709 O O . LYS A 1 99 ? 1.234 9.420 0.456 1.00 70.06 99 LYS A O 1
ATOM 714 N N . LEU A 1 100 ? 2.712 8.241 1.681 1.00 68.00 100 LEU A N 1
ATOM 715 C CA . LEU A 1 100 ? 1.723 7.588 2.509 1.00 68.00 100 LEU A CA 1
ATOM 716 C C . LEU A 1 100 ? 1.214 8.585 3.557 1.00 68.00 100 LEU A C 1
ATOM 718 O O . LEU A 1 100 ? 1.989 9.093 4.361 1.00 68.00 100 LEU A O 1
ATOM 722 N N . CYS A 1 101 ? -0.085 8.878 3.551 1.00 62.75 101 CYS A N 1
ATOM 723 C CA . CYS A 1 101 ? -0.711 9.690 4.591 1.00 62.75 101 CYS A CA 1
ATOM 724 C C . CYS A 1 101 ? -2.102 9.155 4.891 1.00 62.75 101 CYS A C 1
ATOM 726 O O . CYS A 1 101 ? -2.988 9.217 4.046 1.00 62.75 101 CYS A O 1
ATOM 728 N N . LEU A 1 102 ? -2.325 8.703 6.119 1.00 54.34 102 LEU A N 1
ATOM 729 C CA . LEU A 1 102 ? -3.660 8.371 6.609 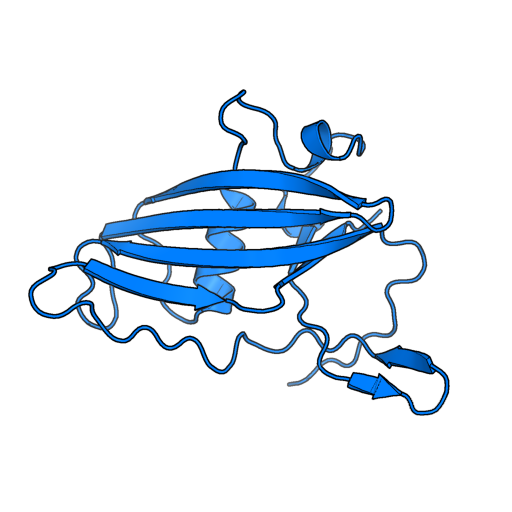1.00 54.34 102 LEU A CA 1
ATOM 730 C C . LEU A 1 102 ? -4.500 9.651 6.779 1.00 54.34 102 LEU A C 1
ATOM 732 O O . LEU A 1 102 ? -3.979 10.712 7.112 1.00 54.34 102 LEU A O 1
ATOM 736 N N . ILE A 1 103 ? -5.809 9.593 6.531 1.00 49.62 103 ILE A N 1
ATOM 737 C CA . ILE A 1 103 ? -6.712 10.724 6.803 1.00 49.62 103 ILE A CA 1
ATOM 738 C C . ILE A 1 103 ? -7.373 10.476 8.137 1.00 49.62 103 ILE A C 1
ATOM 740 O O . ILE A 1 103 ? -8.162 9.549 8.269 1.00 49.62 103 ILE A O 1
ATOM 744 N N . THR A 1 104 ? -7.095 11.329 9.114 1.00 45.03 104 THR A N 1
ATOM 745 C CA . THR A 1 104 ? -7.602 11.123 10.474 1.00 45.03 104 THR A CA 1
ATOM 746 C C . THR A 1 104 ? -8.726 12.081 10.851 1.00 45.03 104 THR A C 1
ATOM 748 O O . THR A 1 104 ? -9.273 11.971 11.949 1.00 45.03 104 THR A O 1
ATOM 751 N N . ARG A 1 105 ? -9.132 13.009 9.963 1.00 42.38 105 ARG A N 1
ATOM 752 C CA . ARG A 1 105 ? -10.259 13.911 10.246 1.00 42.38 105 ARG A CA 1
ATOM 753 C C . ARG A 1 105 ? -10.930 14.495 8.999 1.00 42.38 105 ARG A C 1
ATOM 755 O O . ARG A 1 105 ? -10.297 15.189 8.213 1.00 42.38 105 ARG A O 1
ATOM 762 N N . ILE A 1 106 ? -12.244 14.309 8.876 1.00 49.62 106 ILE A N 1
ATOM 763 C CA . ILE A 1 106 ? -13.107 15.137 8.017 1.00 49.62 106 ILE A CA 1
ATOM 764 C C . ILE A 1 106 ? -13.632 16.278 8.894 1.00 49.62 106 ILE A C 1
ATOM 766 O O . ILE A 1 106 ? -14.207 16.037 9.956 1.00 49.62 106 ILE A O 1
ATOM 770 N N . LEU A 1 107 ? -13.379 17.527 8.510 1.00 52.91 107 LEU A N 1
ATOM 771 C CA . LEU A 1 107 ? -13.866 18.695 9.238 1.00 52.91 107 LEU A CA 1
ATOM 772 C C . LEU A 1 107 ? -15.383 18.823 9.067 1.00 52.91 107 LEU A C 1
ATOM 774 O O . LEU A 1 107 ? -15.946 18.437 8.045 1.00 52.91 107 LEU A O 1
ATOM 778 N N . SER A 1 108 ? -16.046 19.454 10.035 1.00 47.34 108 SER A N 1
ATOM 779 C CA . SER A 1 108 ? -17.488 19.754 9.989 1.00 47.34 108 SER A CA 1
ATOM 780 C C . SER A 1 108 ? -17.906 20.620 8.791 1.00 47.34 108 SER A C 1
ATOM 782 O O . SER A 1 108 ? -19.087 20.712 8.478 1.00 47.34 108 SER A O 1
ATOM 784 N N . SER A 1 109 ? -16.941 21.234 8.104 1.00 57.75 109 SER A N 1
ATOM 785 C CA . SER A 1 109 ? -17.114 21.978 6.855 1.00 57.75 109 SER A CA 1
ATOM 786 C C . SER A 1 109 ? -17.114 21.105 5.592 1.00 57.75 109 SER A C 1
ATOM 788 O O . SER A 1 109 ? -17.208 21.643 4.493 1.00 57.75 109 SER A O 1
ATOM 790 N N . GLY A 1 110 ? -16.944 19.785 5.721 1.00 47.97 110 GLY A N 1
ATOM 791 C CA . GLY A 1 110 ? -16.780 18.859 4.596 1.00 47.97 110 GLY A CA 1
ATOM 792 C C . GLY A 1 110 ? -15.376 18.855 3.980 1.00 47.97 110 GLY A C 1
ATOM 793 O O . GLY A 1 110 ? -15.132 18.111 3.035 1.00 47.97 110 GLY A O 1
ATOM 794 N N . LYS A 1 111 ? -14.439 19.658 4.503 1.00 50.16 111 LYS A N 1
ATOM 795 C CA . LYS A 1 111 ? -13.027 19.635 4.092 1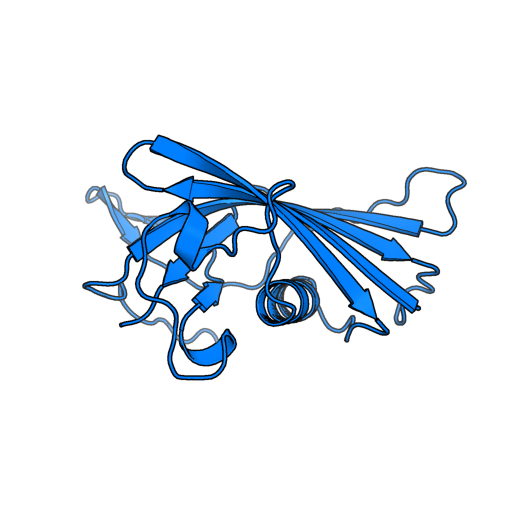.00 50.16 111 LYS A CA 1
ATOM 796 C C . LYS A 1 111 ? -12.278 18.531 4.833 1.00 50.16 111 LYS A C 1
ATOM 798 O O . LYS A 1 111 ? -12.424 18.399 6.046 1.00 50.16 111 LYS A O 1
ATOM 803 N N . GLU A 1 112 ? -11.472 17.751 4.130 1.00 47.75 112 GLU A N 1
ATOM 804 C CA . GLU A 1 112 ? -10.631 16.724 4.749 1.00 47.75 112 GLU A CA 1
ATOM 805 C C . GLU A 1 112 ? -9.370 17.387 5.332 1.00 47.75 112 GLU A C 1
ATOM 807 O O . GLU A 1 112 ? -8.783 18.268 4.719 1.00 47.75 112 GLU A O 1
ATOM 812 N N . GLN A 1 113 ? -8.974 17.022 6.551 1.00 45.31 113 GLN A N 1
ATOM 813 C CA . GLN A 1 113 ? -7.688 17.403 7.128 1.00 45.31 113 GLN A CA 1
ATOM 814 C C . GLN A 1 113 ? -6.770 16.182 7.055 1.00 45.31 113 GLN A C 1
ATOM 816 O O . GLN A 1 113 ? -6.985 15.186 7.750 1.00 45.31 113 GLN A O 1
ATOM 821 N N . ILE A 1 114 ? -5.744 16.260 6.208 1.00 50.94 114 ILE A N 1
ATOM 822 C CA . ILE A 1 114 ? -4.733 15.210 6.079 1.00 50.94 114 ILE A CA 1
ATOM 823 C C . ILE A 1 114 ? -3.756 15.343 7.242 1.00 50.94 114 ILE A C 1
ATOM 825 O O . ILE A 1 114 ? -3.067 16.352 7.383 1.00 50.94 114 ILE A O 1
ATOM 829 N N . VAL A 1 115 ? -3.683 14.317 8.081 1.00 51.31 115 VAL A N 1
ATOM 830 C CA . VAL A 1 115 ? -2.634 14.196 9.090 1.00 51.31 115 VAL A CA 1
ATOM 831 C C . VAL A 1 115 ? -1.937 12.886 8.797 1.00 51.31 115 VAL A C 1
ATOM 833 O O . VAL A 1 115 ? -2.494 11.838 9.093 1.00 51.31 115 VAL A O 1
ATOM 836 N N . CYS A 1 116 ? -0.734 12.939 8.221 1.00 52.25 116 CYS A N 1
ATOM 837 C CA . CYS A 1 116 ? 0.103 11.751 8.063 1.00 52.25 116 CYS A CA 1
ATOM 838 C C . CYS A 1 116 ? 0.501 11.310 9.481 1.00 52.25 116 CYS A C 1
ATOM 840 O O . CYS A 1 116 ? 1.415 11.859 10.096 1.00 52.25 116 CYS A O 1
ATOM 842 N N . GLN A 1 117 ? -0.327 10.452 10.068 1.00 49.12 117 GLN A N 1
ATOM 843 C CA . GLN A 1 117 ? -0.075 9.800 11.340 1.00 49.12 117 GLN A CA 1
ATOM 844 C C . GLN A 1 117 ? 0.501 8.428 11.040 1.00 49.12 117 GLN A C 1
ATOM 846 O O . GLN A 1 117 ? 0.141 7.822 10.028 1.00 49.12 117 GLN A O 1
ATOM 851 N N . SER A 1 118 ? 1.326 7.924 11.954 1.00 49.38 118 SER A N 1
ATOM 852 C CA . SER A 1 118 ? 1.681 6.515 11.937 1.00 49.38 118 SER A CA 1
ATOM 853 C C . SER A 1 118 ? 0.423 5.664 11.912 1.00 49.38 118 SER A C 1
ATOM 855 O O . SER A 1 118 ? -0.606 6.025 12.495 1.00 49.38 118 SER A O 1
ATOM 857 N N . ILE A 1 119 ? 0.531 4.528 11.228 1.00 54.34 119 ILE A N 1
ATOM 858 C CA . ILE A 1 119 ? -0.511 3.511 11.142 1.00 54.34 119 ILE A CA 1
ATOM 859 C C . ILE A 1 119 ? -0.723 2.933 12.548 1.00 54.34 119 ILE A C 1
ATOM 861 O O . ILE A 1 119 ? -0.134 1.926 12.936 1.00 54.34 119 ILE A O 1
ATOM 865 N N . SER A 1 120 ? -1.498 3.636 13.366 1.00 43.09 120 SER A N 1
ATOM 866 C CA . SER A 1 120 ? -1.868 3.188 14.701 1.00 43.09 120 SER A CA 1
ATOM 867 C C . SER A 1 120 ? -3.007 2.183 14.561 1.00 43.09 120 SER A C 1
ATOM 869 O O . SER A 1 120 ? -3.989 2.447 13.874 1.00 43.09 120 SER A O 1
ATOM 871 N N . GLY A 1 121 ? -2.851 1.007 15.170 1.00 49.34 121 GLY A N 1
ATOM 872 C CA . GLY A 1 121 ? -3.851 -0.060 15.089 1.00 49.34 121 GLY A CA 1
ATOM 873 C C . GLY A 1 121 ? -3.574 -1.148 14.053 1.00 49.34 121 GLY A C 1
ATOM 874 O O . GLY A 1 121 ? -4.513 -1.843 13.676 1.00 49.34 121 GLY A O 1
ATOM 875 N N . LEU A 1 122 ? -2.318 -1.346 13.622 1.00 57.28 122 LEU A N 1
ATOM 876 C CA . LEU A 1 122 ? -1.959 -2.639 13.040 1.00 57.28 122 LEU A CA 1
ATOM 877 C C . LEU A 1 122 ? -2.117 -3.721 14.107 1.00 57.28 122 LEU A C 1
ATOM 879 O O . LEU A 1 122 ? -1.258 -3.892 14.974 1.00 57.28 122 LEU A O 1
ATOM 883 N N . ASP A 1 123 ? -3.233 -4.438 14.035 1.00 55.69 123 ASP A N 1
ATOM 884 C CA . ASP A 1 123 ? -3.359 -5.722 14.691 1.00 55.69 123 ASP A CA 1
ATOM 885 C C . ASP A 1 123 ? -2.535 -6.714 13.886 1.00 55.69 123 ASP A C 1
ATOM 887 O O . ASP A 1 123 ? -2.977 -7.256 12.874 1.00 55.69 123 ASP A O 1
ATOM 891 N N . PHE A 1 124 ? -1.292 -6.880 14.309 1.00 60.12 124 PHE A N 1
ATOM 892 C CA . PHE A 1 124 ? -0.460 -7.919 13.762 1.00 60.12 124 PHE A CA 1
ATOM 893 C C . PHE A 1 124 ? -0.634 -9.256 14.502 1.00 60.12 124 PHE A C 1
ATOM 895 O O . PHE A 1 124 ? 0.312 -10.037 14.594 1.00 60.12 124 PHE A O 1
ATOM 902 N N . SER A 1 125 ? -1.796 -9.509 15.108 1.00 52.94 125 SER A N 1
ATOM 903 C CA . SER A 1 125 ? -2.024 -10.761 15.818 1.00 52.94 125 SER A CA 1
ATOM 904 C C . SER A 1 125 ? -1.635 -11.941 14.921 1.00 52.94 125 SER A C 1
ATOM 906 O O . SER A 1 125 ? -2.127 -12.058 13.794 1.00 52.94 125 SER A O 1
ATOM 908 N N . PRO A 1 126 ? -0.721 -12.804 15.389 1.00 55.25 126 PRO A N 1
ATOM 909 C CA . PRO A 1 126 ? -0.248 -13.921 14.602 1.00 55.25 126 PRO A CA 1
ATOM 910 C C . PRO A 1 126 ? -1.428 -14.836 14.308 1.00 55.25 126 PRO A C 1
ATOM 912 O O . PRO A 1 126 ? -2.273 -15.083 15.175 1.00 55.25 126 PRO A O 1
ATOM 915 N N . ILE A 1 127 ? -1.460 -15.397 13.103 1.00 57.56 127 ILE A N 1
ATOM 916 C CA . ILE A 1 127 ? -2.308 -16.558 12.861 1.00 57.56 127 ILE A CA 1
ATOM 917 C C . ILE A 1 127 ? -1.734 -17.680 13.743 1.00 57.56 127 ILE A C 1
ATOM 919 O O . ILE A 1 127 ? -0.541 -17.981 13.650 1.00 57.56 127 ILE A O 1
ATOM 923 N N . PRO A 1 128 ? -2.521 -18.288 14.647 1.00 51.28 128 PRO A N 1
ATOM 924 C CA . PRO A 1 128 ? -1.994 -19.309 15.540 1.00 51.28 128 PRO A CA 1
ATOM 925 C C . PRO A 1 128 ? -1.288 -20.426 14.757 1.00 51.28 128 PRO A C 1
ATOM 927 O O . PRO A 1 128 ? -1.856 -20.987 13.820 1.00 51.28 128 PRO A O 1
ATOM 930 N N . ASN A 1 129 ? -0.071 -20.772 15.186 1.00 57.31 129 ASN A N 1
ATOM 931 C CA . ASN A 1 129 ? 0.803 -21.792 14.587 1.00 57.31 129 ASN A CA 1
ATOM 932 C C . ASN A 1 129 ? 1.458 -21.429 13.240 1.00 57.31 129 ASN A C 1
ATOM 934 O O . ASN A 1 129 ? 1.900 -22.335 12.530 1.00 57.31 129 ASN A O 1
ATOM 938 N N . THR A 1 130 ? 1.576 -20.145 12.888 1.00 64.50 130 THR A N 1
ATOM 939 C CA . THR A 1 130 ? 2.424 -19.712 11.764 1.00 64.50 130 THR A CA 1
ATOM 940 C C . THR A 1 130 ? 3.742 -19.096 12.249 1.00 64.50 130 THR A C 1
ATOM 942 O O . THR A 1 130 ? 3.734 -18.357 13.230 1.00 64.50 130 THR A O 1
ATOM 945 N N . PRO A 1 131 ? 4.877 -19.348 11.564 1.00 73.88 131 PRO A N 1
ATOM 946 C CA . PRO A 1 131 ? 6.136 -18.625 11.804 1.00 73.88 131 PRO A CA 1
ATOM 947 C C . PRO A 1 131 ? 6.098 -17.173 11.288 1.00 73.88 131 PRO A C 1
ATOM 949 O O . PRO A 1 131 ? 7.057 -16.419 11.449 1.00 73.88 131 PRO A O 1
ATOM 952 N N . ASP A 1 132 ? 4.991 -16.800 10.647 1.00 81.56 132 ASP A N 1
ATOM 953 C CA . ASP A 1 132 ? 4.775 -15.510 10.017 1.00 81.56 132 ASP A CA 1
ATOM 954 C C . ASP A 1 132 ? 3.810 -14.662 10.836 1.00 81.56 132 ASP A C 1
ATOM 956 O O . ASP A 1 132 ? 2.897 -15.174 11.492 1.00 81.56 132 ASP A O 1
ATOM 960 N N . TRP A 1 133 ? 3.993 -13.352 10.737 1.00 79.25 133 TRP A N 1
ATOM 961 C CA . TRP A 1 133 ? 3.245 -12.354 11.480 1.00 79.25 133 TRP A CA 1
ATOM 962 C C . TRP A 1 133 ? 2.520 -11.441 10.489 1.00 79.25 133 TRP A C 1
ATOM 964 O O . TRP A 1 133 ? 3.152 -10.791 9.657 1.00 79.25 133 TRP A O 1
ATOM 974 N N . SER A 1 134 ? 1.188 -11.435 10.518 1.00 81.00 134 SER A N 1
ATOM 975 C CA . SER A 1 134 ? 0.357 -10.741 9.526 1.00 81.00 134 SER A CA 1
ATOM 976 C C . SER A 1 134 ? -0.389 -9.571 10.144 1.00 81.00 134 SER A C 1
ATOM 978 O O . SER A 1 134 ? -1.024 -9.758 11.174 1.00 81.00 134 SER A O 1
ATOM 980 N N . GLY A 1 135 ? -0.383 -8.409 9.490 1.00 77.19 135 GLY A N 1
ATOM 981 C CA . GLY A 1 135 ? -1.150 -7.234 9.907 1.00 77.19 135 GLY A CA 1
ATOM 982 C C . GLY A 1 135 ? -1.901 -6.581 8.751 1.00 77.19 135 GLY A C 1
ATOM 983 O O . GLY A 1 135 ? -1.451 -6.602 7.603 1.00 77.19 135 GLY A O 1
ATOM 984 N N . THR A 1 136 ? -3.058 -5.992 9.054 1.00 78.31 136 THR A N 1
ATOM 985 C CA . THR A 1 136 ? -3.926 -5.332 8.065 1.00 78.31 136 THR A CA 1
ATOM 986 C C . THR A 1 136 ? -4.015 -3.831 8.300 1.00 78.31 136 THR A C 1
ATOM 988 O O . THR A 1 136 ? -4.320 -3.406 9.411 1.00 78.31 136 THR A O 1
ATOM 991 N N . ILE A 1 137 ? -3.826 -3.040 7.244 1.00 78.31 137 ILE A N 1
ATOM 992 C CA . ILE A 1 137 ? -3.970 -1.582 7.225 1.00 78.31 137 ILE A CA 1
ATOM 993 C C . ILE A 1 137 ? -5.329 -1.233 6.598 1.00 78.31 137 ILE A C 1
ATOM 995 O O . ILE A 1 137 ? -5.428 -1.193 5.363 1.00 78.31 137 ILE A O 1
ATOM 999 N N . PRO A 1 138 ? -6.387 -1.001 7.396 1.00 70.31 138 PRO A N 1
ATOM 1000 C CA . PRO A 1 138 ? -7.626 -0.439 6.874 1.00 70.31 138 PRO A CA 1
ATOM 1001 C C . PRO A 1 138 ? -7.420 1.036 6.493 1.00 70.31 138 PRO A C 1
ATOM 1003 O O . PRO A 1 138 ? -6.634 1.746 7.118 1.00 70.31 138 PRO A O 1
ATOM 1006 N N . ASP A 1 139 ? -8.128 1.493 5.460 1.00 73.00 139 ASP A N 1
ATOM 1007 C CA . ASP A 1 139 ? -8.228 2.909 5.074 1.00 73.00 139 ASP A CA 1
ATOM 1008 C C . ASP A 1 139 ? -6.897 3.621 4.763 1.00 73.00 139 ASP A C 1
ATOM 1010 O O . ASP A 1 139 ? -6.686 4.799 5.070 1.00 73.00 139 ASP A O 1
ATOM 1014 N N . LEU A 1 140 ? -6.006 2.917 4.064 1.00 76.75 140 LEU A N 1
ATOM 1015 C CA . LEU A 1 140 ? -4.799 3.476 3.467 1.00 76.75 140 LEU A CA 1
ATOM 1016 C C . LEU A 1 140 ? -5.151 4.667 2.565 1.00 76.75 140 LEU A C 1
ATOM 1018 O O . LEU A 1 140 ? -6.074 4.600 1.754 1.00 76.75 140 LEU A O 1
ATOM 1022 N N . THR A 1 141 ? -4.391 5.755 2.645 1.00 77.88 141 THR A N 1
ATOM 1023 C CA . THR A 1 141 ? -4.445 6.825 1.644 1.00 77.88 141 THR A CA 1
ATOM 1024 C C . THR A 1 141 ? -3.028 7.179 1.196 1.00 77.88 141 THR A C 1
ATOM 1026 O O . THR A 1 141 ? -2.129 7.380 2.010 1.00 77.88 141 THR A O 1
ATOM 1029 N N . ILE A 1 142 ? -2.827 7.236 -0.118 1.00 78.94 142 ILE A N 1
ATOM 1030 C CA . ILE A 1 142 ? -1.562 7.576 -0.767 1.00 78.94 142 ILE A CA 1
ATOM 1031 C C . ILE A 1 142 ? -1.776 8.855 -1.573 1.00 78.94 142 ILE A C 1
ATOM 1033 O O . ILE A 1 142 ? -2.721 8.954 -2.362 1.00 78.94 142 ILE A O 1
ATOM 1037 N N . TYR A 1 143 ? -0.886 9.824 -1.380 1.00 75.75 143 TYR A N 1
ATOM 1038 C CA . TYR A 1 143 ? -0.828 11.053 -2.159 1.00 75.75 143 TYR A CA 1
ATOM 1039 C C . TYR A 1 143 ? 0.310 10.984 -3.160 1.00 75.75 143 TYR A C 1
ATOM 1041 O O . TYR A 1 143 ? 1.456 10.728 -2.794 1.00 75.75 143 TYR A O 1
ATOM 1049 N N . ARG A 1 144 ? 0.001 11.285 -4.417 1.00 74.50 144 ARG A N 1
ATOM 1050 C CA . ARG A 1 144 ? 1.005 11.518 -5.447 1.00 74.50 144 ARG A CA 1
ATOM 1051 C C . ARG A 1 144 ? 1.380 12.995 -5.459 1.00 74.50 144 ARG A C 1
ATOM 1053 O O . ARG A 1 144 ? 0.551 13.844 -5.791 1.00 74.50 144 ARG A O 1
ATOM 1060 N N . LEU A 1 145 ? 2.626 13.305 -5.128 1.00 68.56 145 LEU A N 1
ATOM 1061 C CA . LEU A 1 145 ? 3.173 14.649 -5.281 1.00 68.56 145 LEU A CA 1
ATOM 1062 C C . LEU A 1 145 ? 3.435 14.946 -6.766 1.00 68.56 145 LEU A C 1
ATOM 1064 O O . LEU A 1 145 ? 3.581 14.034 -7.586 1.00 68.56 145 LEU A O 1
ATOM 1068 N N . ARG A 1 146 ? 3.398 16.228 -7.129 1.00 61.44 146 ARG A N 1
ATOM 1069 C CA . ARG A 1 146 ? 3.735 16.707 -8.474 1.00 61.44 146 ARG A CA 1
ATOM 1070 C C . ARG A 1 146 ? 5.113 17.335 -8.473 1.00 61.44 146 ARG A C 1
ATOM 1072 O O . ARG A 1 146 ? 5.430 17.994 -7.458 1.00 61.44 146 ARG A O 1
#

Sequence (146 aa):
MVTSKTDIQGADKIRGSGVIVLKNFDGTNATSADATLTLTSADGTTATFRTSVPNPQVVSAEEVMCEVLDANPTTSGGQTIFQAFGFPTPTGPIDTVLKLCLITRILSSGKEQIVCQSISGLDFSPIPNTPDWSGTIPDLTIYRLR

pLDDT: mean 74.76, std 17.64, range [27.73, 96.5]

Secondary structure (DSSP, 8-state):
--------TT-EEEEEEEEEEEET--SS--SEEEEEEEEEETT--EEEEEEEEES--TT-HHHHHHHHHHT--B-TT--BHHHHTTPPPPSS-HHHHEEE--EEEE-TTS-EEE-----TT---PPPTT-SSEEEEEEEEEEEE--

Foldseek 3Di:
DFDQDFDLPPWWKKKWKKKWKFALDPPFWGQKIWMWIWIAGPVGQIFIWIDMGGTFGVPAPQRSVLSRVQRQTAGPVRHGPCRSVVHDDDPDRRSVFKDKWAFDDQDPVRRTRIGRDGQPDFPQPAPPPDSMTMTMRHIIMMITDD